Protein AF-A0A414F9V5-F1 (afdb_monomer)

InterPro domains:
  IPR025049 Fimbrillin-like 1 [PF13149] (3-77)

Foldseek 3Di:
DVVQVLLFDKDQPDDDADPVGGDGDIDTQWDKDKDADDDDPPDPDCPPPDDDDPPADCPPPNPVDWDWDCPDGRMIMTIGGDDDDDDDD

Organism: NCBI:txid47678

Sequence (89 aa):
LADFQNSDFISAENQTVKFDDPTLEFTHRTARVAIDLKPGTGFTSVAGATVSLVSLSADNGNPTAIKTYNASGNTYEALTAPQTVVAGK

Mean predicted aligned error: 4.31 Å

pLDDT: mean 92.21, std 5.31, range [68.31, 97.38]

Solvent-accessible surface area (backbone atoms only — not comparable to full-atom values): 5888 Å² total; per-residue (Å²): 105,68,74,55,61,76,32,63,46,63,49,66,73,99,73,89,64,44,89,94,62,72,67,81,70,70,43,73,63,42,35,80,47,81,44,78,66,72,55,52,93,98,45,93,62,63,84,90,67,83,74,80,84,76,98,69,59,34,64,93,62,29,12,77,60,71,50,67,39,80,75,51,96,56,30,30,36,33,45,28,30,73,72,89,79,77,81,82,132

Nearest PDB structures (foldseek):
  4jus-assembly1_B  TM=2.631E-01  e=7.449E+00  Homo sapiens

Radius of gyration: 17.39 Å; Cα contacts (8 Å, |Δi|>4): 128; chains: 1; bounding box: 35×32×54 Å

Secondary structure (DSSP, 8-state):
-HHHHTT--EE--S----SSS-----EE-SEEEEEE----TT-S--TT------S---GGGTTSS---EEEETTEEEEEE-S-PPPPP-

Structure (mmCIF, N/CA/C/O backbone):
data_AF-A0A414F9V5-F1
#
_entry.id   AF-A0A414F9V5-F1
#
loop_
_atom_site.group_PDB
_atom_site.id
_atom_site.type_symbol
_atom_site.label_atom_id
_atom_site.label_alt_id
_atom_site.label_comp_id
_atom_site.label_asym_id
_atom_site.label_entity_id
_atom_site.label_seq_id
_atom_site.pdbx_PDB_ins_code
_atom_site.Cartn_x
_atom_site.Cartn_y
_atom_site.Cartn_z
_atom_site.occupancy
_atom_site.B_iso_or_equiv
_atom_site.auth_seq_id
_atom_site.auth_comp_id
_atom_site.auth_asym_id
_atom_site.auth_atom_id
_atom_site.pdbx_PDB_model_num
ATOM 1 N N . LEU A 1 1 ? 0.587 11.742 -3.767 1.00 82.75 1 LEU A N 1
ATOM 2 C CA . LEU A 1 1 ? 0.650 11.750 -2.290 1.00 82.75 1 LEU A CA 1
ATOM 3 C C . LEU A 1 1 ? -0.736 11.676 -1.648 1.00 82.75 1 LEU A C 1
ATOM 5 O O . LEU A 1 1 ? -0.968 10.701 -0.953 1.00 82.75 1 LEU A O 1
ATOM 9 N N . ALA A 1 2 ? -1.659 12.614 -1.911 1.00 87.00 2 ALA A N 1
ATOM 10 C CA . ALA A 1 2 ? -3.003 12.601 -1.303 1.00 87.00 2 ALA A CA 1
ATOM 11 C C . ALA A 1 2 ? -3.749 11.268 -1.496 1.00 87.00 2 ALA A C 1
ATOM 13 O O . ALA A 1 2 ? -4.203 10.677 -0.527 1.00 87.00 2 ALA A O 1
ATOM 14 N N . ASP A 1 3 ? -3.773 10.735 -2.721 1.00 87.62 3 ASP A N 1
ATOM 15 C CA . ASP A 1 3 ? -4.372 9.422 -3.005 1.00 87.62 3 ASP A CA 1
ATOM 16 C C . ASP A 1 3 ? -3.775 8.276 -2.174 1.00 87.62 3 ASP A C 1
ATOM 18 O O . ASP A 1 3 ? -4.501 7.381 -1.760 1.00 87.62 3 ASP A O 1
ATOM 22 N N . PHE A 1 4 ? -2.463 8.309 -1.923 1.00 90.62 4 PHE A N 1
ATOM 23 C CA . PHE A 1 4 ? -1.766 7.293 -1.133 1.00 90.62 4 PHE A CA 1
ATOM 24 C C . PHE A 1 4 ? -2.107 7.425 0.355 1.00 90.62 4 PHE A C 1
ATOM 26 O O . PHE A 1 4 ? -2.486 6.446 0.987 1.00 90.62 4 PHE A O 1
ATOM 33 N N . GLN A 1 5 ? -2.050 8.639 0.904 1.00 91.50 5 GLN A N 1
ATOM 34 C CA . GLN A 1 5 ? -2.410 8.895 2.303 1.00 91.50 5 GLN A CA 1
ATOM 35 C C . GLN A 1 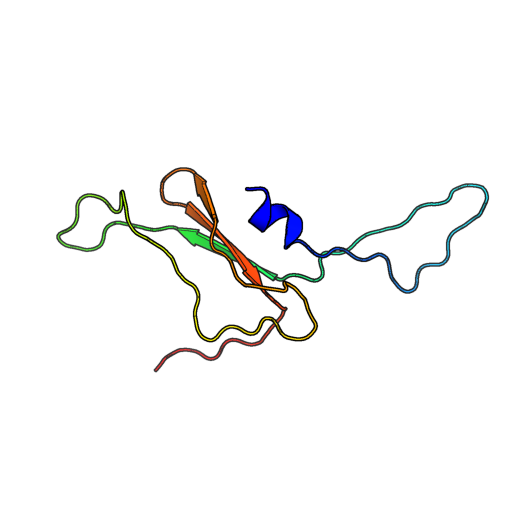5 ? -3.884 8.569 2.579 1.00 91.50 5 GLN A C 1
ATOM 37 O O . GLN A 1 5 ? -4.191 7.925 3.573 1.00 91.50 5 GLN A O 1
ATOM 42 N N . ASN A 1 6 ? -4.786 8.919 1.657 1.00 91.94 6 ASN A N 1
ATOM 43 C CA . ASN A 1 6 ? -6.214 8.595 1.750 1.00 91.94 6 ASN A CA 1
ATOM 44 C C . ASN A 1 6 ? -6.503 7.092 1.622 1.00 91.94 6 ASN A C 1
ATOM 46 O O . ASN A 1 6 ? -7.615 6.656 1.910 1.00 91.94 6 ASN A O 1
ATOM 50 N N . SER A 1 7 ? -5.529 6.310 1.154 1.00 90.94 7 SER A N 1
ATOM 51 C CA . SER A 1 7 ? -5.629 4.855 1.066 1.00 90.94 7 SER A CA 1
ATOM 52 C C . SER A 1 7 ? -5.120 4.138 2.320 1.00 90.94 7 SER A C 1
ATOM 54 O O . SER A 1 7 ? -5.247 2.921 2.395 1.00 90.94 7 SER A O 1
ATOM 56 N N . ASP A 1 8 ? -4.565 4.856 3.306 1.00 93.00 8 ASP A N 1
ATOM 57 C CA . ASP A 1 8 ? -4.081 4.265 4.555 1.00 93.00 8 ASP A CA 1
ATOM 58 C C . ASP A 1 8 ? -5.195 4.180 5.600 1.00 93.00 8 ASP A C 1
ATOM 60 O O . ASP A 1 8 ? -5.473 5.122 6.344 1.00 93.00 8 ASP A O 1
ATOM 64 N N . PHE A 1 9 ? -5.867 3.033 5.634 1.00 91.62 9 PHE A N 1
ATOM 65 C CA . PHE A 1 9 ? -6.916 2.771 6.609 1.00 91.62 9 PHE A CA 1
ATOM 66 C C . PHE A 1 9 ? -6.291 2.333 7.929 1.00 91.62 9 PHE A C 1
ATOM 68 O O . PHE A 1 9 ? -5.656 1.280 8.011 1.00 91.62 9 PHE A O 1
ATOM 75 N N . ILE A 1 10 ? -6.533 3.119 8.974 1.00 93.00 10 ILE A N 1
ATOM 76 C CA . ILE A 1 10 ? -6.190 2.788 10.356 1.00 93.00 10 ILE A CA 1
ATOM 77 C C . ILE A 1 10 ? -7.465 2.641 11.185 1.00 93.00 10 ILE A C 1
ATOM 79 O O . ILE A 1 10 ? -8.466 3.309 10.921 1.00 93.00 10 ILE A O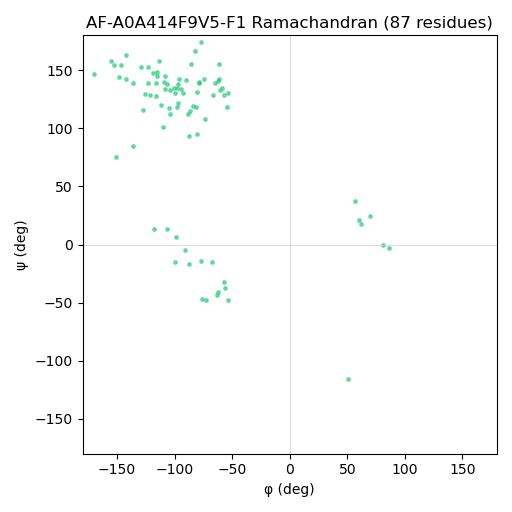 1
ATOM 83 N N . SER A 1 11 ? -7.447 1.776 12.193 1.00 93.56 11 SER A N 1
ATOM 84 C CA . SER A 1 11 ? -8.606 1.553 13.059 1.00 93.56 11 SER A CA 1
ATOM 85 C C . SER A 1 11 ? -8.199 1.337 14.510 1.00 93.56 11 SER A C 1
ATOM 87 O O . SER A 1 11 ? -7.204 0.668 14.778 1.00 93.56 11 SER A O 1
ATOM 89 N N . ALA A 1 12 ? -9.001 1.864 15.432 1.00 95.81 12 ALA A N 1
ATOM 90 C CA . ALA A 1 12 ? -8.964 1.524 16.848 1.00 95.81 12 ALA A CA 1
ATOM 91 C C . ALA A 1 12 ? -10.240 0.730 17.160 1.00 95.81 12 ALA A C 1
ATOM 93 O O . ALA A 1 12 ? -11.329 1.295 17.249 1.00 95.81 12 ALA A O 1
ATOM 94 N N . GLU A 1 13 ? -10.122 -0.594 17.241 1.00 94.12 13 GLU A N 1
ATOM 95 C CA . GLU A 1 13 ? -11.253 -1.511 17.426 1.00 94.12 13 GLU A CA 1
ATOM 96 C C . GLU A 1 13 ? -11.094 -2.287 18.739 1.00 94.12 13 GLU A C 1
ATOM 98 O O . GLU A 1 13 ? -9.980 -2.609 19.146 1.00 94.12 13 GLU A O 1
ATOM 103 N N . ASN A 1 14 ? -12.216 -2.622 19.387 1.00 94.81 14 ASN A N 1
ATOM 104 C CA . ASN A 1 14 ? -12.269 -3.473 20.586 1.00 94.81 14 ASN A CA 1
ATOM 105 C C . ASN A 1 14 ? -11.415 -2.986 21.778 1.00 94.81 14 ASN A C 1
ATOM 107 O O . ASN A 1 14 ? -10.844 -3.797 22.507 1.00 94.81 14 ASN A O 1
ATOM 111 N N . GLN A 1 15 ? -11.346 -1.669 22.000 1.00 94.31 15 GLN A N 1
ATOM 112 C CA . GLN A 1 15 ? -10.617 -1.068 23.124 1.00 94.31 15 GLN A CA 1
ATOM 113 C C . GLN A 1 15 ? -11.566 -0.485 24.172 1.00 94.31 15 GLN A C 1
ATOM 115 O O . GLN A 1 15 ? -12.567 0.153 23.846 1.00 94.31 15 GLN A O 1
ATOM 120 N N . THR A 1 16 ? -11.222 -0.672 25.447 1.00 93.81 16 THR A N 1
ATOM 121 C CA . THR A 1 16 ? -11.903 -0.015 26.568 1.00 93.81 16 THR A CA 1
ATOM 122 C C . THR A 1 16 ? -11.261 1.343 26.816 1.00 93.81 16 THR A C 1
ATOM 124 O O . THR A 1 16 ? -10.109 1.415 27.242 1.00 93.81 16 THR A O 1
ATOM 127 N N . VAL A 1 17 ? -12.019 2.415 26.601 1.00 93.94 17 VAL A N 1
ATOM 128 C CA . VAL A 1 17 ? -11.564 3.793 26.826 1.00 93.94 17 VAL A CA 1
ATOM 129 C C . VAL A 1 17 ? -11.983 4.252 28.222 1.00 93.94 17 VAL A C 1
ATOM 131 O O . VAL A 1 17 ? -13.128 4.050 28.631 1.00 93.94 17 VAL A O 1
ATOM 134 N N . LYS A 1 18 ? -11.061 4.868 28.969 1.00 93.19 18 LYS A N 1
ATOM 135 C CA . LYS A 1 18 ? -11.353 5.463 30.281 1.00 93.19 18 LYS A CA 1
ATOM 136 C C . LYS A 1 18 ? -11.770 6.920 30.112 1.00 93.19 18 LYS A C 1
ATOM 138 O O . LYS A 1 18 ? -11.193 7.631 29.301 1.00 93.19 18 LYS A O 1
ATOM 143 N N . PHE A 1 19 ? -12.744 7.366 30.901 1.00 91.75 19 PHE A N 1
ATOM 144 C CA . PHE A 1 19 ? -13.246 8.742 30.833 1.00 91.75 19 PHE A CA 1
ATOM 145 C C . PHE A 1 19 ? -12.177 9.782 31.205 1.00 91.75 19 PHE A C 1
ATOM 147 O O . PHE A 1 19 ? -12.035 10.778 30.505 1.00 91.75 19 PHE A O 1
ATOM 154 N N . ASP A 1 20 ? -11.403 9.522 32.262 1.00 95.69 20 ASP A N 1
ATOM 155 C CA . ASP A 1 20 ? -10.407 10.474 32.775 1.00 95.69 20 ASP A CA 1
ATOM 156 C C . ASP A 1 20 ? -9.112 10.526 31.941 1.00 95.69 20 ASP A C 1
ATOM 158 O O . ASP A 1 20 ? -8.315 11.447 32.103 1.00 95.69 20 ASP A O 1
ATOM 162 N N . ASP A 1 21 ? -8.897 9.545 31.058 1.00 93.44 21 ASP A N 1
ATOM 163 C CA . ASP A 1 21 ? -7.733 9.461 30.166 1.00 93.44 21 ASP A CA 1
ATOM 164 C C . ASP A 1 21 ? -8.107 8.717 28.866 1.00 93.44 21 ASP A C 1
ATOM 166 O O . ASP A 1 21 ? -7.829 7.518 28.709 1.00 93.44 21 ASP A O 1
ATOM 170 N N . PRO A 1 22 ? -8.839 9.378 27.951 1.00 93.31 22 PRO A N 1
ATOM 171 C CA . PRO A 1 22 ? -9.373 8.718 26.774 1.00 93.31 22 PRO A CA 1
ATOM 172 C C . PRO A 1 22 ? -8.301 8.586 25.688 1.00 93.31 22 PRO A C 1
ATOM 174 O O . PRO A 1 22 ? -8.109 9.485 24.8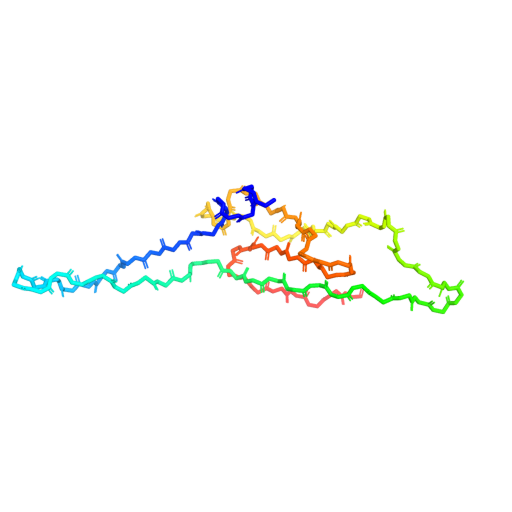71 1.00 93.31 22 PRO A O 1
ATOM 177 N N . THR A 1 23 ? -7.634 7.433 25.644 1.00 95.25 23 THR A N 1
ATOM 178 C CA . THR A 1 23 ? -6.670 7.092 24.588 1.00 95.25 23 THR A CA 1
ATOM 179 C C . THR A 1 23 ? -7.241 6.041 23.633 1.00 95.25 23 THR A C 1
ATOM 181 O O . THR A 1 23 ? -7.873 5.078 24.067 1.00 95.25 23 THR A O 1
ATOM 184 N N . LEU A 1 24 ? -6.997 6.227 22.331 1.00 96.56 24 LEU A N 1
ATOM 185 C CA . LEU A 1 24 ? -7.252 5.245 21.275 1.00 96.56 24 LEU A CA 1
ATOM 186 C C . LEU A 1 24 ? -5.924 4.834 20.642 1.00 96.56 24 LEU A C 1
ATOM 188 O O . LEU A 1 24 ? -5.159 5.688 20.193 1.00 96.56 24 LEU A O 1
ATOM 192 N N . GLU A 1 25 ? -5.674 3.533 20.562 1.00 95.94 25 GLU A N 1
ATOM 193 C CA . GLU A 1 25 ? -4.528 2.981 19.847 1.00 95.94 25 GLU A CA 1
ATOM 194 C C . GLU A 1 25 ? -4.965 2.529 18.450 1.00 95.94 25 GLU A C 1
ATOM 196 O O . GLU A 1 25 ? -5.820 1.657 18.300 1.00 95.94 25 GLU A O 1
ATOM 201 N N . PHE A 1 26 ? -4.385 3.129 17.414 1.00 96.12 26 PHE A N 1
ATOM 202 C CA . PHE A 1 26 ? -4.712 2.805 16.030 1.00 96.12 26 PHE A CA 1
ATOM 203 C C . PHE A 1 26 ? -3.706 1.822 15.443 1.00 96.12 26 PHE A C 1
ATOM 205 O O . PHE A 1 26 ? -2.497 1.985 15.596 1.00 96.12 26 PHE A O 1
ATOM 212 N N . THR A 1 27 ? -4.211 0.850 14.691 1.00 93.88 27 THR A N 1
ATOM 213 C CA . THR A 1 27 ? -3.393 -0.057 13.885 1.00 93.88 27 THR A CA 1
ATOM 214 C C . THR A 1 27 ? -3.684 0.143 12.405 1.00 93.88 27 THR A C 1
ATOM 216 O O . THR A 1 27 ? -4.819 0.428 12.015 1.00 93.88 27 THR A O 1
ATOM 219 N N . HIS A 1 28 ? -2.655 -0.002 11.565 1.00 93.69 28 HIS A N 1
ATOM 220 C CA . HIS A 1 28 ? -2.846 -0.052 10.119 1.00 93.69 28 HIS A CA 1
ATOM 221 C C . HIS A 1 28 ? -3.602 -1.320 9.754 1.00 93.69 28 HIS A C 1
ATOM 223 O O . HIS A 1 28 ? -3.207 -2.427 10.116 1.00 93.69 28 HIS A O 1
ATOM 229 N N . ARG A 1 29 ? -4.676 -1.153 8.990 1.00 92.44 29 ARG A N 1
ATOM 230 C CA . ARG A 1 29 ? -5.384 -2.264 8.367 1.00 92.44 29 ARG A CA 1
ATOM 231 C C . ARG A 1 29 ? -4.792 -2.629 7.015 1.00 92.44 29 ARG A C 1
ATOM 233 O O . A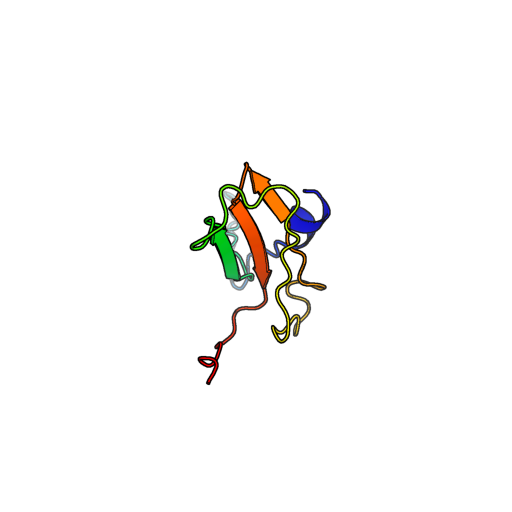RG A 1 29 ? -5.089 -3.707 6.512 1.00 92.44 29 ARG A O 1
ATOM 240 N N . THR A 1 30 ? -3.991 -1.760 6.412 1.00 93.31 30 THR A N 1
ATOM 241 C CA . THR A 1 30 ? -3.340 -2.002 5.122 1.00 93.31 30 THR A CA 1
ATOM 242 C C . THR A 1 30 ? -2.022 -2.761 5.286 1.00 93.31 30 THR A C 1
ATOM 244 O O . THR A 1 30 ? -1.354 -2.687 6.317 1.00 93.31 30 THR A O 1
ATOM 247 N N . ALA A 1 31 ? -1.614 -3.468 4.235 1.00 93.25 31 ALA A N 1
ATOM 248 C CA . ALA A 1 31 ? -0.243 -3.927 4.057 1.00 93.25 31 ALA A CA 1
ATOM 249 C C . ALA A 1 31 ? 0.513 -2.957 3.135 1.00 93.25 31 ALA A C 1
ATOM 251 O O . ALA A 1 31 ? 0.001 -2.573 2.077 1.00 93.25 31 ALA A O 1
ATOM 252 N N . ARG A 1 32 ? 1.742 -2.588 3.520 1.00 94.81 32 ARG A N 1
ATOM 253 C CA . ARG A 1 32 ? 2.620 -1.703 2.741 1.00 94.81 32 ARG A CA 1
ATOM 254 C C . ARG A 1 32 ? 3.540 -2.506 1.833 1.00 94.81 32 ARG A C 1
ATOM 256 O O . ARG A 1 32 ? 4.232 -3.412 2.289 1.00 94.81 32 ARG A O 1
ATOM 263 N N . VAL A 1 33 ? 3.591 -2.117 0.564 1.00 94.75 33 VAL A N 1
ATOM 264 C CA . VAL A 1 33 ? 4.518 -2.656 -0.433 1.00 94.75 33 VAL A CA 1
ATOM 265 C C . VAL A 1 33 ? 5.503 -1.556 -0.811 1.00 94.75 33 VAL A C 1
ATOM 267 O O . VAL A 1 33 ? 5.087 -0.513 -1.312 1.00 94.75 33 VAL A O 1
ATOM 270 N N . ALA A 1 34 ? 6.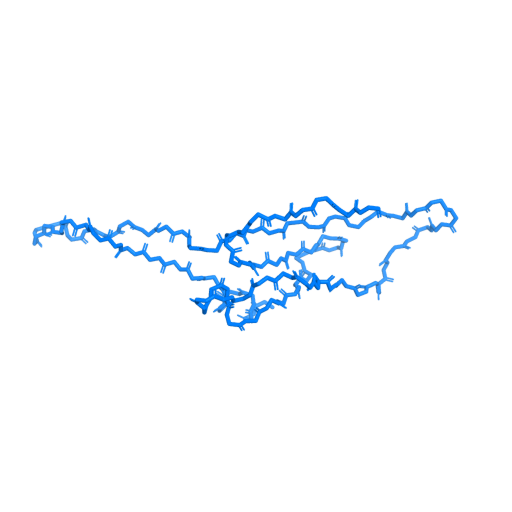794 -1.795 -0.581 1.00 96.12 34 ALA A N 1
ATOM 271 C CA . ALA A 1 34 ? 7.884 -0.931 -1.031 1.00 96.12 34 ALA A CA 1
ATOM 272 C C . ALA A 1 34 ? 8.575 -1.565 -2.245 1.00 96.12 34 ALA A C 1
ATOM 274 O O . ALA A 1 34 ? 8.862 -2.763 -2.249 1.00 96.12 34 ALA A O 1
ATOM 275 N N . ILE A 1 35 ? 8.807 -0.771 -3.288 1.00 96.75 35 ILE A N 1
ATOM 276 C CA . ILE A 1 35 ? 9.347 -1.221 -4.572 1.00 96.75 35 ILE A CA 1
ATOM 277 C C . ILE A 1 35 ? 10.545 -0.351 -4.916 1.00 96.75 35 ILE A C 1
ATOM 279 O O . ILE A 1 35 ? 10.390 0.836 -5.192 1.00 96.75 35 ILE A O 1
ATOM 283 N N . ASP A 1 36 ? 11.722 -0.964 -4.973 1.00 97.25 36 ASP A N 1
ATOM 284 C CA . ASP A 1 36 ? 12.948 -0.302 -5.407 1.00 97.25 36 ASP A CA 1
ATOM 285 C C . ASP A 1 36 ? 13.311 -0.733 -6.825 1.00 97.25 36 ASP A C 1
ATOM 287 O O . ASP A 1 36 ? 13.693 -1.882 -7.070 1.00 97.25 36 ASP A O 1
ATOM 291 N N . LEU A 1 37 ? 13.222 0.199 -7.774 1.00 97.38 37 LEU A N 1
ATOM 292 C CA . LEU A 1 37 ? 13.639 -0.056 -9.146 1.00 97.38 37 LEU A CA 1
ATOM 293 C C . LEU A 1 37 ? 15.158 0.071 -9.285 1.00 97.38 37 LEU A C 1
ATOM 295 O O . LEU A 1 37 ? 15.770 1.069 -8.894 1.00 97.38 37 LEU A O 1
ATOM 299 N N . LYS A 1 38 ? 15.771 -0.930 -9.919 1.00 96.62 38 LYS A N 1
ATOM 300 C CA . LYS A 1 38 ? 17.193 -0.932 -10.275 1.00 96.62 38 LYS A CA 1
ATOM 301 C C . LYS A 1 38 ? 17.343 -1.145 -11.780 1.00 96.62 38 LYS A C 1
ATOM 303 O O . LYS A 1 38 ? 16.616 -1.977 -12.327 1.00 96.62 38 LYS A O 1
ATOM 308 N N . PRO A 1 39 ? 18.262 -0.432 -12.459 1.00 96.62 39 PRO A N 1
ATOM 309 C CA . PRO A 1 39 ? 18.555 -0.712 -13.857 1.00 96.62 39 PRO A CA 1
ATOM 310 C C . PRO A 1 39 ? 18.992 -2.170 -14.026 1.00 96.62 39 PRO A C 1
ATOM 312 O O . PRO A 1 39 ? 19.866 -2.653 -13.305 1.00 96.62 39 PRO A O 1
ATOM 315 N N . GLY A 1 40 ? 18.357 -2.872 -14.961 1.00 95.44 40 GLY A N 1
ATOM 316 C CA . GLY A 1 40 ? 18.788 -4.203 -15.375 1.00 95.44 40 GLY A CA 1
ATOM 317 C C . GLY A 1 40 ? 20.006 -4.143 -16.298 1.00 95.44 40 GLY A C 1
ATOM 318 O O . GLY A 1 40 ? 20.434 -3.074 -16.735 1.00 95.44 40 GLY A O 1
ATOM 319 N N . THR A 1 41 ? 20.552 -5.306 -16.647 1.00 97.00 41 THR A N 1
ATOM 320 C CA . THR A 1 41 ? 21.637 -5.415 -17.631 1.00 97.00 41 THR A CA 1
ATOM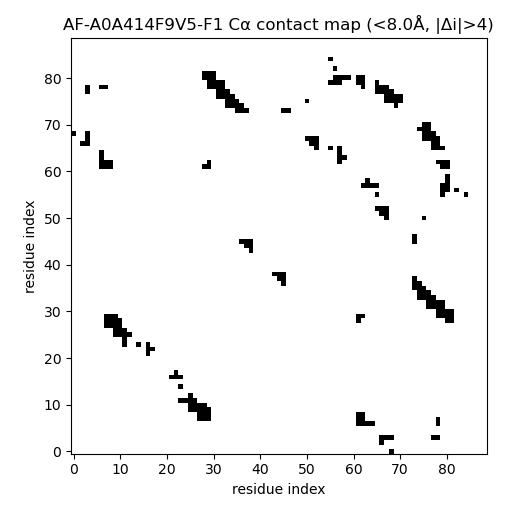 321 C C . THR A 1 41 ? 21.256 -4.726 -18.947 1.00 97.00 41 THR A C 1
ATOM 323 O O . THR A 1 41 ? 20.180 -4.968 -19.487 1.00 97.00 41 THR A O 1
ATOM 326 N N . GLY A 1 42 ? 22.140 -3.867 -19.464 1.00 95.94 42 GLY A N 1
ATOM 327 C CA . GLY A 1 42 ? 21.900 -3.092 -20.690 1.00 95.94 42 GLY A CA 1
ATOM 328 C C . GLY A 1 42 ? 21.161 -1.764 -20.484 1.00 95.94 42 GLY A C 1
ATOM 329 O O . GLY A 1 42 ? 21.029 -1.004 -21.439 1.00 95.94 42 GLY A O 1
ATOM 330 N N . PHE A 1 43 ? 20.740 -1.444 -19.255 1.00 95.69 43 PHE A N 1
ATOM 331 C CA . PHE A 1 43 ? 20.103 -0.174 -18.906 1.00 95.69 43 PHE A CA 1
ATOM 332 C C . PHE A 1 43 ? 20.963 0.618 -17.919 1.00 95.69 43 PHE A C 1
ATOM 334 O O . PHE A 1 43 ? 21.522 0.067 -16.975 1.00 95.69 43 PHE A O 1
ATOM 341 N N . THR A 1 44 ? 21.046 1.933 -18.116 1.00 95.75 44 THR A N 1
ATOM 342 C CA . THR A 1 44 ? 21.770 2.848 -17.215 1.00 95.75 44 THR A CA 1
ATOM 343 C C . THR A 1 44 ? 20.847 3.577 -16.240 1.00 95.75 44 THR A C 1
ATOM 345 O O . THR A 1 44 ? 21.317 4.158 -15.266 1.00 95.75 44 THR A O 1
ATOM 348 N N . SER A 1 45 ? 19.534 3.562 -16.488 1.00 96.06 45 SER A N 1
ATOM 349 C CA . SER A 1 45 ? 18.535 4.286 -15.703 1.00 96.06 45 SER A CA 1
ATOM 350 C C . SER A 1 45 ? 17.158 3.629 -15.809 1.00 96.06 45 SER A C 1
ATOM 352 O O . SER A 1 45 ? 16.867 2.922 -16.771 1.00 96.06 45 SER A O 1
ATOM 354 N N . VAL A 1 46 ? 16.315 3.902 -14.814 1.00 96.00 46 VAL A N 1
ATOM 355 C CA . VAL A 1 46 ? 14.884 3.549 -14.762 1.00 96.00 46 VAL A CA 1
ATOM 356 C C . VAL A 1 46 ? 13.998 4.801 -14.680 1.00 96.00 46 VAL A C 1
ATOM 358 O O . VAL A 1 46 ? 12.813 4.719 -14.360 1.00 96.00 46 VAL A O 1
ATOM 361 N N . ALA A 1 47 ? 14.568 5.981 -14.947 1.00 93.88 47 ALA A N 1
ATOM 362 C CA . ALA A 1 47 ? 13.830 7.238 -14.940 1.00 93.88 47 ALA A CA 1
ATOM 363 C C . ALA A 1 47 ? 12.673 7.202 -15.953 1.00 93.88 47 ALA A C 1
ATOM 365 O O . ALA A 1 47 ? 12.843 6.772 -17.092 1.00 93.88 47 ALA A O 1
ATOM 366 N N . GLY A 1 48 ? 11.492 7.658 -15.527 1.00 90.88 48 GLY A N 1
ATOM 367 C CA . GLY A 1 48 ? 10.273 7.634 -16.342 1.00 90.88 48 GLY A CA 1
ATOM 368 C C . GLY A 1 48 ? 9.543 6.286 -16.378 1.00 90.88 48 GLY A C 1
ATOM 369 O O . GLY A 1 48 ? 8.491 6.194 -17.007 1.00 90.88 48 GLY A O 1
ATOM 370 N N . ALA A 1 49 ? 10.046 5.249 -15.698 1.00 94.00 49 ALA A N 1
ATOM 371 C CA . ALA A 1 49 ? 9.316 3.995 -15.554 1.00 94.00 49 ALA A CA 1
ATOM 372 C C . ALA A 1 49 ? 7.994 4.207 -14.800 1.00 94.00 49 ALA A C 1
ATOM 374 O O . ALA A 1 49 ? 7.930 4.945 -13.817 1.00 94.00 49 ALA A O 1
ATOM 375 N N . THR A 1 50 ? 6.944 3.518 -15.244 1.00 93.25 50 THR A N 1
ATOM 376 C CA . THR A 1 50 ? 5.671 3.436 -14.518 1.00 93.25 50 THR A CA 1
ATOM 377 C C . THR A 1 50 ? 5.607 2.105 -13.781 1.00 93.25 50 THR A C 1
ATOM 379 O O . THR A 1 50 ? 5.922 1.064 -14.356 1.00 93.25 50 THR A O 1
ATOM 382 N N . VAL A 1 51 ? 5.183 2.130 -12.518 1.00 95.81 51 VAL A N 1
ATOM 383 C CA . VAL A 1 51 ? 4.998 0.929 -11.693 1.00 95.81 51 VAL A CA 1
ATOM 384 C C . VAL A 1 51 ? 3.509 0.690 -11.493 1.00 95.81 51 VAL A C 1
ATOM 386 O O . VAL A 1 51 ? 2.779 1.616 -11.147 1.00 95.81 51 VAL A O 1
ATOM 389 N N . SER A 1 52 ? 3.056 -0.548 -11.669 1.00 94.19 52 SER A N 1
ATOM 390 C CA . SER A 1 52 ? 1.684 -0.972 -11.390 1.00 94.19 52 SER A CA 1
ATOM 391 C C . SER A 1 52 ? 1.707 -2.314 -10.667 1.00 94.19 52 SER A C 1
ATOM 393 O O . SER A 1 52 ? 2.505 -3.187 -11.006 1.00 94.19 52 SER A O 1
ATOM 395 N N . LEU A 1 53 ? 0.840 -2.463 -9.667 1.00 92.31 53 LEU A N 1
ATOM 396 C CA . LEU A 1 53 ? 0.585 -3.732 -9.001 1.00 92.31 53 LEU A CA 1
ATOM 397 C C . LEU A 1 53 ? -0.767 -4.246 -9.488 1.00 92.31 53 LEU A C 1
ATOM 399 O O . LEU A 1 53 ? -1.790 -3.597 -9.282 1.00 92.31 53 LEU A O 1
ATOM 403 N N . VAL A 1 54 ? -0.757 -5.396 -10.154 1.00 89.75 54 VAL A N 1
ATOM 404 C CA . VAL A 1 54 ? -1.950 -6.026 -10.731 1.00 89.75 54 VAL A CA 1
ATOM 405 C C . VAL A 1 54 ? -2.259 -7.335 -10.018 1.00 89.75 54 VAL A C 1
ATOM 407 O O . VAL A 1 54 ? -1.379 -7.933 -9.401 1.00 89.75 54 VAL A O 1
ATOM 410 N N . SER A 1 55 ? -3.513 -7.778 -10.113 1.00 89.00 55 SER A N 1
ATOM 411 C CA . SER A 1 55 ? -3.996 -9.031 -9.510 1.00 89.00 55 SER A CA 1
ATOM 412 C C . SER A 1 55 ? -3.894 -9.094 -7.980 1.00 89.00 55 SER A C 1
ATOM 414 O O . SER A 1 55 ? -3.968 -10.177 -7.406 1.00 89.00 55 SER A O 1
ATOM 416 N N . LEU A 1 56 ? -3.746 -7.943 -7.323 1.00 91.50 56 LEU A N 1
ATOM 417 C CA . LEU A 1 56 ? -3.868 -7.807 -5.876 1.00 91.50 56 LEU A CA 1
ATOM 418 C C . LEU A 1 56 ? -5.286 -7.355 -5.525 1.00 91.50 56 LEU A C 1
ATOM 420 O O . LEU A 1 56 ? -5.888 -6.546 -6.232 1.00 91.50 56 LEU A O 1
ATOM 424 N N . SER A 1 57 ? -5.808 -7.878 -4.423 1.00 87.50 57 SER A N 1
ATOM 425 C CA . SER A 1 57 ? -7.148 -7.575 -3.939 1.00 87.50 57 SER A CA 1
ATOM 426 C C . SER A 1 57 ? -7.210 -6.223 -3.213 1.00 87.50 57 SER A C 1
ATOM 428 O O . SER A 1 57 ? -6.324 -5.878 -2.423 1.00 87.50 57 SER A O 1
ATOM 430 N N . ALA A 1 58 ? -8.290 -5.493 -3.494 1.00 88.75 58 ALA A N 1
ATOM 431 C CA . ALA A 1 58 ? -8.773 -4.305 -2.787 1.00 88.75 58 ALA A CA 1
ATOM 432 C C . ALA A 1 58 ? -10.031 -4.630 -1.945 1.00 88.75 58 ALA A C 1
ATOM 434 O O . ALA A 1 58 ? -10.764 -3.733 -1.515 1.00 88.75 58 ALA A O 1
ATOM 435 N N . ASP A 1 59 ? -10.321 -5.923 -1.755 1.00 83.94 59 ASP A N 1
ATOM 436 C CA . ASP A 1 59 ? -11.536 -6.389 -1.095 1.00 83.94 59 ASP A CA 1
ATOM 437 C C . ASP A 1 59 ? -11.610 -5.880 0.349 1.00 83.94 59 ASP A C 1
ATOM 439 O O . ASP A 1 59 ? -10.615 -5.525 0.986 1.00 83.94 59 ASP A O 1
ATOM 443 N N . ASN A 1 60 ? -12.837 -5.800 0.861 1.00 74.38 60 ASN A N 1
ATOM 444 C CA . ASN A 1 60 ? -13.171 -5.193 2.152 1.00 74.38 60 ASN A CA 1
ATOM 445 C C . ASN A 1 60 ? -12.797 -3.699 2.263 1.00 74.38 60 ASN A C 1
ATOM 447 O O . ASN A 1 60 ? -12.691 -3.168 3.372 1.00 74.38 60 ASN A O 1
ATOM 451 N N . GLY A 1 61 ? -12.642 -3.013 1.122 1.00 71.69 61 GLY A N 1
ATOM 452 C CA . GLY A 1 61 ?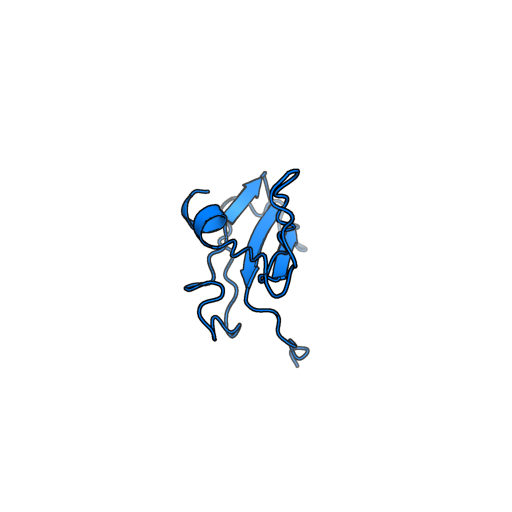 -12.500 -1.556 1.040 1.00 71.69 61 GLY A CA 1
ATOM 453 C C . GLY A 1 61 ? -11.174 -1.030 1.582 1.00 71.69 61 GLY A C 1
ATOM 454 O O . GLY A 1 61 ? -11.107 0.111 2.029 1.00 71.69 61 GLY A O 1
ATOM 455 N N . ASN A 1 62 ? -10.133 -1.860 1.585 1.00 81.50 62 ASN A N 1
ATOM 456 C CA . ASN A 1 62 ? -8.900 -1.598 2.314 1.00 81.50 62 ASN A CA 1
ATOM 457 C C . ASN A 1 62 ? -7.665 -1.934 1.465 1.00 81.50 62 ASN A C 1
ATOM 459 O O . ASN A 1 62 ? -7.127 -3.025 1.609 1.00 81.50 62 ASN A O 1
ATOM 463 N N . PRO A 1 63 ? -7.173 -1.030 0.606 1.00 89.94 63 PRO A N 1
ATOM 464 C CA . PRO A 1 63 ? -7.774 0.246 0.210 1.00 89.94 63 PRO A CA 1
ATOM 465 C C . PRO A 1 63 ? -8.836 0.087 -0.889 1.00 89.94 63 PRO A C 1
ATOM 467 O O . PRO A 1 63 ? -8.866 -0.928 -1.572 1.00 89.94 63 PRO A O 1
ATOM 470 N N . THR A 1 64 ? -9.653 1.119 -1.141 1.00 87.56 64 THR A N 1
ATOM 471 C CA . THR A 1 64 ? -10.649 1.147 -2.243 1.00 87.56 64 THR A CA 1
ATOM 472 C C . THR A 1 64 ? -10.037 0.913 -3.629 1.00 87.56 64 THR A C 1
ATOM 474 O O . THR A 1 64 ? -10.684 0.367 -4.519 1.00 87.56 64 THR A O 1
ATOM 477 N N . ALA A 1 65 ? -8.796 1.357 -3.834 1.00 89.88 65 ALA A N 1
ATOM 478 C CA . ALA A 1 65 ? -8.028 1.121 -5.048 1.00 89.88 65 ALA A CA 1
ATOM 479 C C . ALA A 1 65 ? -6.540 1.041 -4.707 1.00 89.88 65 ALA A C 1
ATOM 481 O O . ALA A 1 65 ? -6.051 1.789 -3.860 1.00 89.88 65 ALA A O 1
ATOM 482 N N . ILE A 1 66 ? -5.813 0.178 -5.413 1.00 93.31 66 ILE A N 1
ATOM 483 C CA . ILE A 1 66 ? -4.363 0.052 -5.268 1.00 93.31 66 ILE A CA 1
ATOM 484 C C . ILE A 1 66 ? -3.705 1.038 -6.229 1.00 93.31 66 ILE A C 1
ATOM 486 O O . ILE A 1 66 ? -3.792 0.894 -7.449 1.00 93.31 66 ILE A O 1
ATOM 490 N N . LYS A 1 67 ? -3.054 2.059 -5.672 1.00 93.25 67 LYS A N 1
ATOM 491 C CA . LYS A 1 67 ? -2.325 3.077 -6.431 1.00 93.25 67 LYS A CA 1
ATOM 492 C C . LYS A 1 67 ? -0.870 3.098 -5.998 1.00 93.25 67 LYS A C 1
ATOM 494 O O . LYS A 1 67 ? -0.568 3.210 -4.813 1.00 93.25 67 LYS A O 1
ATOM 499 N N . THR A 1 68 ? 0.021 3.017 -6.974 1.00 95.31 68 THR A N 1
ATOM 500 C CA . THR A 1 68 ? 1.450 3.220 -6.763 1.00 95.31 68 THR A CA 1
ATOM 501 C C . THR A 1 68 ? 1.748 4.712 -6.670 1.00 95.31 68 THR A C 1
ATOM 503 O O . THR A 1 68 ? 1.192 5.543 -7.389 1.00 95.31 68 THR A O 1
ATOM 506 N N . TYR A 1 69 ? 2.639 5.062 -5.756 1.00 94.75 69 TYR A N 1
ATOM 507 C CA . TYR A 1 69 ? 3.104 6.416 -5.508 1.00 94.75 69 TYR A CA 1
ATOM 508 C C . TYR A 1 69 ? 4.632 6.425 -5.584 1.00 94.75 69 TYR A C 1
ATOM 510 O O . TYR A 1 69 ? 5.278 5.590 -4.960 1.00 94.75 69 TYR A O 1
ATOM 518 N N . ASN A 1 70 ? 5.219 7.349 -6.352 1.00 95.62 70 ASN A N 1
ATOM 519 C CA . ASN A 1 70 ? 6.668 7.567 -6.336 1.00 95.62 70 ASN A CA 1
ATOM 520 C C . ASN A 1 70 ? 7.032 8.280 -5.028 1.00 95.62 70 ASN A C 1
ATOM 522 O O . ASN A 1 70 ? 6.691 9.449 -4.854 1.00 95.62 70 ASN A O 1
ATOM 526 N N . ALA A 1 71 ? 7.674 7.561 -4.110 1.00 93.12 71 ALA A N 1
ATOM 527 C CA . ALA A 1 71 ? 8.051 8.096 -2.809 1.00 93.12 71 ALA A CA 1
ATOM 528 C C . ALA A 1 71 ? 9.272 9.010 -2.924 1.00 93.12 71 ALA A C 1
ATOM 530 O O . ALA A 1 71 ? 9.279 10.114 -2.381 1.00 93.12 71 ALA A O 1
ATOM 531 N N . SER A 1 72 ? 10.290 8.549 -3.651 1.00 93.81 72 SER A N 1
ATOM 532 C CA . SER A 1 72 ? 11.459 9.340 -4.029 1.00 93.81 72 SER A CA 1
ATOM 533 C C . SER A 1 72 ? 12.297 8.578 -5.050 1.00 93.81 72 SER A C 1
ATOM 535 O O . SER A 1 72 ? 12.403 7.356 -4.969 1.00 93.81 72 SER A O 1
ATOM 537 N N . GLY A 1 73 ? 12.939 9.286 -5.983 1.00 94.00 73 GLY A N 1
ATOM 538 C CA . GLY A 1 73 ? 13.870 8.681 -6.937 1.00 94.00 73 GLY A CA 1
ATOM 539 C C . GLY A 1 73 ? 13.278 7.455 -7.643 1.00 94.00 73 GLY A C 1
ATOM 540 O O . GLY A 1 73 ? 12.291 7.562 -8.373 1.00 94.00 73 GLY A O 1
ATOM 541 N N . ASN A 1 74 ? 13.885 6.292 -7.393 1.00 96.19 74 ASN A N 1
ATOM 542 C CA . ASN A 1 74 ? 13.495 5.004 -7.972 1.00 96.19 74 ASN A CA 1
ATOM 543 C C . ASN A 1 74 ? 12.628 4.141 -7.036 1.00 96.19 74 ASN A C 1
ATOM 545 O O . ASN A 1 74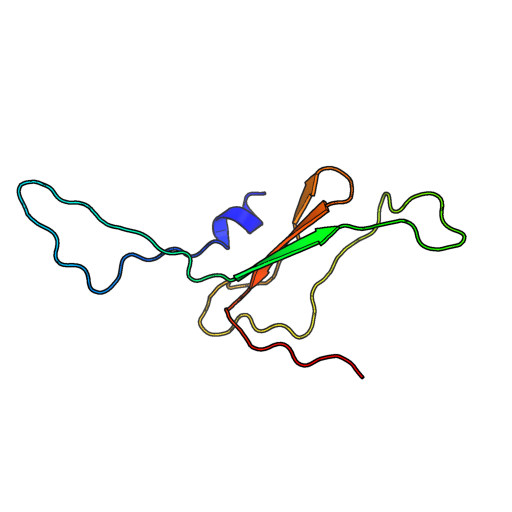 ? 12.354 2.984 -7.360 1.00 96.19 74 ASN A O 1
ATOM 549 N N . THR A 1 75 ? 12.221 4.684 -5.890 1.00 96.62 75 THR A N 1
ATOM 550 C CA . THR A 1 75 ? 11.436 3.994 -4.868 1.00 96.62 75 THR A CA 1
ATOM 551 C C . THR A 1 75 ? 9.965 4.371 -4.984 1.00 96.62 75 THR A C 1
ATOM 553 O O . THR A 1 75 ? 9.592 5.548 -5.033 1.00 96.62 75 THR A O 1
ATOM 556 N N . TYR A 1 76 ? 9.120 3.348 -4.998 1.00 97.19 76 TYR A N 1
ATOM 557 C CA . TYR A 1 76 ? 7.673 3.457 -5.059 1.00 97.19 76 TYR A CA 1
ATOM 558 C C . TYR A 1 76 ? 7.041 2.745 -3.876 1.00 97.19 76 TYR A C 1
ATOM 560 O O . TYR A 1 76 ? 7.571 1.762 -3.362 1.00 97.19 76 TYR A O 1
ATOM 568 N N . GLU A 1 77 ? 5.864 3.213 -3.494 1.00 97.06 77 GLU A N 1
ATOM 569 C CA . GLU A 1 77 ? 5.052 2.587 -2.465 1.00 97.06 77 GLU A CA 1
ATOM 570 C C . GLU A 1 77 ? 3.622 2.376 -2.943 1.00 97.06 77 GLU A C 1
ATOM 572 O O . GLU A 1 77 ? 3.107 3.111 -3.788 1.00 97.06 77 GLU A O 1
ATOM 577 N N . ALA A 1 78 ? 2.973 1.367 -2.377 1.00 96.00 78 ALA A N 1
ATOM 578 C CA . ALA A 1 78 ? 1.543 1.145 -2.497 1.00 96.00 78 ALA A CA 1
ATOM 579 C C . ALA A 1 78 ? 1.002 0.528 -1.204 1.00 96.00 78 ALA A C 1
ATOM 581 O O . ALA A 1 78 ? 1.728 -0.146 -0.467 1.00 96.00 78 ALA A O 1
ATOM 582 N N . LEU A 1 79 ? -0.287 0.742 -0.956 1.00 95.19 79 LEU A N 1
ATOM 583 C CA . LEU A 1 79 ? -1.035 0.078 0.104 1.00 95.19 79 LEU A CA 1
ATOM 584 C C . LEU A 1 79 ? -1.996 -0.934 -0.515 1.00 95.19 79 LEU A C 1
ATOM 586 O O . LEU A 1 79 ? -2.510 -0.733 -1.617 1.00 95.19 79 LEU A O 1
ATOM 590 N N . THR A 1 80 ? -2.194 -2.047 0.182 1.00 94.31 80 THR A N 1
ATOM 591 C CA . THR A 1 80 ? -3.004 -3.185 -0.272 1.00 94.31 80 THR A CA 1
ATOM 592 C C . THR A 1 80 ? -3.782 -3.776 0.899 1.00 94.31 80 THR A C 1
ATOM 594 O O . THR A 1 80 ? -3.422 -3.543 2.057 1.00 94.31 80 THR A O 1
ATOM 597 N N . ALA A 1 81 ? -4.814 -4.571 0.614 1.00 93.69 81 ALA A N 1
ATOM 598 C CA . ALA A 1 81 ? -5.408 -5.418 1.641 1.00 93.69 81 ALA A CA 1
ATOM 599 C C . ALA A 1 81 ? -4.376 -6.463 2.092 1.00 93.69 81 ALA A C 1
ATOM 601 O O . ALA A 1 81 ? -3.688 -7.023 1.228 1.00 93.69 81 ALA A O 1
ATOM 602 N N . PRO A 1 82 ? -4.266 -6.775 3.397 1.00 91.88 82 PRO A N 1
ATOM 603 C CA . PRO A 1 82 ? -3.492 -7.920 3.854 1.00 91.88 82 PRO A CA 1
ATOM 604 C C . PRO A 1 82 ? -3.980 -9.187 3.151 1.00 91.88 82 PRO A C 1
ATOM 606 O O . PRO A 1 82 ? -5.145 -9.564 3.263 1.00 91.88 82 PRO A O 1
ATOM 609 N N . GLN A 1 83 ? -3.097 -9.821 2.387 1.00 92.25 83 GLN A N 1
ATOM 610 C CA . GLN A 1 83 ? -3.447 -10.963 1.550 1.00 92.25 83 GLN A CA 1
ATOM 611 C C . GLN A 1 83 ? -2.243 -11.877 1.335 1.00 92.25 83 GLN A C 1
ATOM 613 O O . GLN A 1 83 ? -1.091 -11.446 1.393 1.00 92.25 83 GLN A O 1
ATOM 618 N N . THR A 1 84 ? -2.513 -13.151 1.059 1.00 91.62 84 THR A N 1
ATOM 619 C CA . THR A 1 84 ? -1.481 -14.105 0.651 1.00 91.62 84 THR A CA 1
ATOM 620 C C . THR A 1 84 ? -1.250 -13.990 -0.849 1.00 91.62 84 THR A C 1
ATOM 622 O O . THR A 1 84 ? -2.156 -14.239 -1.640 1.00 91.62 84 THR A O 1
ATOM 625 N N . VAL A 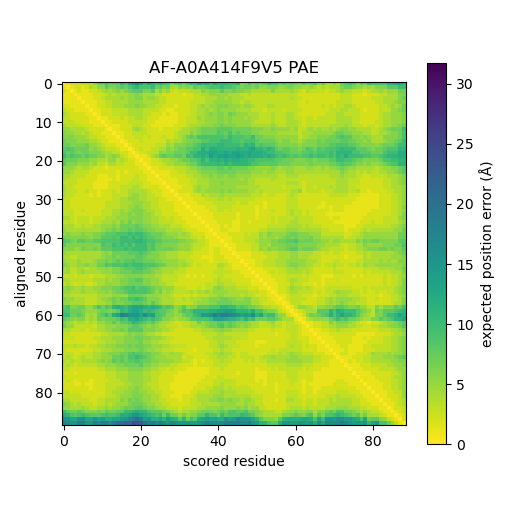1 85 ? -0.026 -13.646 -1.245 1.00 89.81 85 VAL A N 1
ATOM 626 C CA . VAL A 1 85 ? 0.380 -13.602 -2.653 1.00 89.81 85 VAL A CA 1
ATOM 627 C C . VAL A 1 85 ? 1.081 -14.909 -3.000 1.00 89.81 85 VAL A C 1
ATOM 629 O O . VAL A 1 85 ? 2.074 -15.279 -2.374 1.00 89.81 85 VAL A O 1
ATOM 632 N N . VAL A 1 86 ? 0.555 -15.622 -3.993 1.00 88.06 86 VAL A N 1
ATOM 633 C CA . VAL A 1 86 ? 1.206 -16.826 -4.517 1.00 88.06 86 VAL A CA 1
ATOM 634 C C . VAL A 1 86 ? 2.410 -16.437 -5.367 1.00 88.06 86 VAL A C 1
ATOM 636 O O . VAL A 1 86 ? 2.372 -15.448 -6.100 1.00 88.06 86 VAL A O 1
ATOM 639 N N . ALA A 1 87 ? 3.483 -17.222 -5.288 1.00 87.31 87 ALA A N 1
ATOM 640 C CA . ALA A 1 87 ? 4.619 -17.035 -6.178 1.00 87.31 87 ALA A CA 1
ATOM 641 C C . ALA A 1 87 ? 4.171 -17.209 -7.640 1.00 87.31 87 ALA A C 1
ATOM 643 O O . ALA A 1 87 ? 3.466 -18.168 -7.971 1.00 87.31 87 ALA A O 1
ATOM 644 N N . GLY A 1 88 ? 4.581 -16.277 -8.505 1.00 77.88 88 GLY A N 1
ATOM 645 C CA . GLY A 1 88 ? 4.429 -16.430 -9.950 1.00 77.88 88 GLY A CA 1
ATOM 646 C C . GLY A 1 88 ? 5.208 -17.653 -10.437 1.00 77.88 88 GLY A C 1
ATOM 647 O O . GLY A 1 88 ? 6.278 -17.950 -9.904 1.00 77.88 88 GLY A O 1
ATOM 648 N N . LYS A 1 89 ? 4.645 -18.377 -11.408 1.00 68.31 89 LYS A N 1
ATOM 649 C CA . LYS A 1 89 ? 5.346 -19.461 -12.106 1.00 68.31 89 LYS A CA 1
ATOM 650 C C . LYS A 1 89 ? 6.318 -18.913 -13.139 1.00 68.31 89 LYS A C 1
ATOM 652 O O . LYS A 1 89 ? 5.972 -17.881 -13.755 1.00 68.31 89 LYS A O 1
#